Protein AF-A0A8J7GCT0-F1 (afdb_monomer)

Foldseek 3Di:
DVVVLVVVLVPDDCVPSLLVVLVVQLVVLVVVLLVLAPVPDDPVVNVVSLCSSVVSLVVSPDVVSVVVNVVCVVCVVVSVVCSNHVDDCVLVVLLVVLLVVLLVVLPPVPDPVLSCVSNVCCPDPVNVVVSDPVVSVVVPPDDSPDDD

Secondary structure (DSSP, 8-state):
-HHHHHHHHHTS-HHHHHHHHHHHHHHHHHHHHHHTTTS---HHHHHHHHHHHHHHHHHT--HHHHHHHHHHHHTHHHHHHHHHH---THHHHHHHHHHHHHHHHTTT-SSHHHHHHHHHHHHSTTGGG---HHHHHHS--TTSS---

Sequence (148 aa):
MVHLVLDDLTALPTAISAPILATWNAKEDLLDLLALARSQPDREHIADRLYRFYYHCAHSGLPELKRLAITVQTWWPQILAFIATGITNAGSEGTNRVIKTIARDAYGIRNPVNQRLPTRCATTRRGRGHLDPHQLRRAGIPGYWNRP

Radius of gyration: 23.63 Å; Cα contacts (8 Å, |Δi|>4): 88; chains: 1; bounding box: 43×54×60 Å

Organism: NCBI:txid619741

pLDDT: mean 83.75, std 17.8, range [28.97, 98.69]

Solvent-accessible surface area (backbone atoms only — not comparable to full-atom values): 8514 Å² total; per-residue (Å²): 111,72,65,61,55,51,56,59,37,70,75,42,61,62,88,59,28,48,61,50,50,50,51,49,52,34,49,50,32,47,48,58,44,57,62,39,33,74,66,80,68,56,73,64,62,52,49,50,33,53,46,53,24,50,50,48,26,64,71,60,74,42,70,67,40,46,52,49,48,52,50,53,60,75,43,36,74,59,52,51,49,23,33,76,67,53,64,68,66,61,68,60,50,52,50,50,51,53,41,54,50,45,48,58,71,36,59,84,53,86,50,71,70,67,33,46,44,63,39,54,53,47,69,31,86,79,26,61,81,61,81,44,77,69,52,67,70,65,62,59,68,86,72,78,91,71,74,136

InterPro domains:
  IPR002560 Transposase IS204/IS1001/IS1096/IS1165, DDE domain [PF01610] (15-114)

Structure (mmCIF, N/CA/C/O backbone):
data_AF-A0A8J7GCT0-F1
#
_entry.id   AF-A0A8J7GCT0-F1
#
loop_
_atom_site.group_PDB
_atom_site.id
_atom_site.type_symbol
_atom_site.label_atom_id
_atom_site.label_alt_id
_atom_site.label_comp_id
_atom_site.label_asym_id
_atom_site.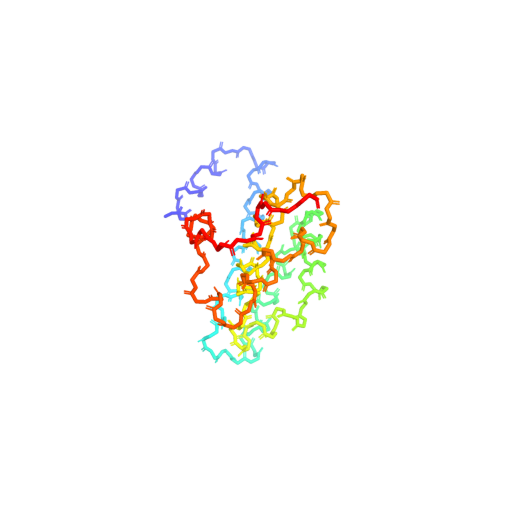label_entity_id
_atom_site.label_seq_id
_atom_site.pdbx_PDB_ins_code
_atom_site.Cartn_x
_atom_site.Cartn_y
_atom_site.Cartn_z
_atom_site.occupancy
_atom_site.B_iso_or_equiv
_atom_site.auth_seq_id
_atom_site.auth_comp_id
_atom_site.auth_asym_id
_atom_site.auth_atom_id
_atom_site.pdbx_PDB_model_num
ATOM 1 N N . MET A 1 1 ? -9.254 -3.909 -20.550 1.00 56.06 1 MET A N 1
ATOM 2 C CA . MET A 1 1 ? -8.485 -2.772 -19.993 1.00 56.06 1 MET A CA 1
ATOM 3 C C . MET A 1 1 ? -6.998 -2.872 -20.327 1.00 56.06 1 MET A C 1
ATOM 5 O O . MET A 1 1 ? -6.477 -1.903 -20.847 1.00 56.06 1 MET A O 1
ATOM 9 N N . VAL A 1 2 ? -6.342 -4.028 -20.130 1.00 60.31 2 VAL A N 1
ATOM 10 C CA . VAL A 1 2 ? -4.917 -4.239 -20.491 1.00 60.31 2 VAL A CA 1
ATOM 11 C C . VAL A 1 2 ? -4.622 -3.993 -21.979 1.00 60.31 2 VAL A C 1
ATOM 13 O O . VAL A 1 2 ? -3.660 -3.305 -22.289 1.00 60.31 2 VAL A O 1
ATOM 16 N N . HIS A 1 3 ? -5.477 -4.472 -22.890 1.00 59.22 3 HIS A N 1
ATOM 17 C CA . HIS A 1 3 ? -5.289 -4.267 -24.335 1.00 59.22 3 HIS A CA 1
ATOM 18 C C . HIS A 1 3 ? -5.298 -2.787 -24.754 1.00 59.22 3 HIS A C 1
ATOM 20 O O . HIS A 1 3 ? -4.410 -2.366 -25.477 1.00 59.22 3 HIS A O 1
ATOM 26 N N . LEU A 1 4 ? -6.214 -1.980 -24.207 1.00 61.41 4 LEU A N 1
ATOM 27 C CA . LEU A 1 4 ? -6.345 -0.561 -24.570 1.00 61.41 4 LEU A CA 1
ATOM 28 C C . LEU A 1 4 ? -5.115 0.267 -24.151 1.00 61.41 4 LEU A C 1
ATOM 30 O O . LEU A 1 4 ? -4.652 1.118 -24.895 1.00 61.41 4 LEU A O 1
ATOM 34 N N . VAL A 1 5 ? -4.554 -0.028 -22.971 1.00 66.75 5 VAL A N 1
ATOM 35 C CA . VAL A 1 5 ? -3.333 0.632 -22.475 1.00 66.75 5 VAL A CA 1
ATOM 36 C C . VAL A 1 5 ? -2.116 0.240 -23.312 1.00 66.75 5 VAL A C 1
ATOM 38 O O . VAL A 1 5 ? -1.233 1.062 -23.536 1.00 66.75 5 VAL A O 1
ATOM 41 N N . LEU A 1 6 ? -2.051 -1.011 -23.772 1.00 67.88 6 LEU A N 1
ATOM 42 C CA . LEU A 1 6 ? -0.938 -1.483 -24.591 1.00 67.88 6 LEU A CA 1
ATOM 43 C C . LEU A 1 6 ? -0.965 -0.844 -25.987 1.00 67.88 6 LEU A C 1
ATOM 45 O O . LEU A 1 6 ? 0.080 -0.412 -26.470 1.00 67.88 6 LEU A O 1
ATOM 49 N N . ASP A 1 7 ? -2.155 -0.719 -26.578 1.00 71.31 7 ASP A N 1
ATOM 50 C CA . ASP A 1 7 ? -2.364 -0.069 -27.873 1.00 71.31 7 ASP A CA 1
ATOM 51 C C . ASP A 1 7 ? -1.939 1.413 -27.818 1.00 71.31 7 ASP A C 1
ATOM 53 O O . ASP A 1 7 ? -1.144 1.857 -28.650 1.00 71.31 7 ASP A O 1
ATOM 57 N N . ASP A 1 8 ? -2.334 2.151 -26.774 1.00 78.44 8 ASP A N 1
ATOM 58 C CA . ASP A 1 8 ? -1.936 3.555 -26.578 1.00 78.44 8 ASP A CA 1
ATOM 59 C C . ASP A 1 8 ? -0.421 3.725 -26.359 1.00 78.44 8 ASP A C 1
ATOM 61 O O . ASP A 1 8 ? 0.190 4.683 -26.839 1.00 78.44 8 ASP A O 1
ATOM 65 N N . LEU A 1 9 ? 0.225 2.786 -25.659 1.00 81.50 9 LEU A N 1
ATOM 66 C CA . LEU A 1 9 ? 1.673 2.823 -25.436 1.00 81.50 9 LEU A CA 1
ATOM 67 C C . LEU A 1 9 ? 2.469 2.522 -26.709 1.00 81.50 9 LEU A C 1
ATOM 69 O O . LEU A 1 9 ? 3.559 3.072 -26.878 1.00 81.50 9 LEU A O 1
ATOM 73 N N . THR A 1 10 ? 1.939 1.689 -27.610 1.00 80.75 10 THR A N 1
ATOM 74 C CA . THR A 1 10 ? 2.598 1.386 -28.893 1.00 80.75 10 THR A CA 1
ATOM 75 C C . THR A 1 10 ? 2.610 2.579 -29.849 1.00 80.75 10 THR A C 1
ATOM 77 O O . THR A 1 10 ? 3.487 2.662 -30.706 1.00 80.75 10 THR A O 1
ATOM 80 N N . ALA A 1 11 ? 1.692 3.534 -29.662 1.00 87.88 11 ALA A N 1
ATOM 81 C CA . ALA A 1 11 ? 1.637 4.773 -30.431 1.00 87.88 11 ALA A CA 1
ATOM 82 C C . ALA A 1 11 ? 2.661 5.833 -29.970 1.00 87.88 11 ALA A C 1
ATOM 84 O O . ALA A 1 11 ? 2.896 6.814 -30.679 1.00 87.88 11 ALA A O 1
ATOM 85 N N . LEU A 1 12 ? 3.279 5.662 -28.795 1.00 90.94 12 LEU A N 1
ATOM 86 C CA . LEU A 1 12 ? 4.265 6.594 -28.247 1.00 90.94 12 LEU A CA 1
ATOM 87 C C . LEU A 1 12 ? 5.706 6.189 -28.607 1.00 90.94 12 LEU A C 1
ATOM 89 O O . LEU A 1 12 ? 6.017 4.998 -28.681 1.00 90.94 12 LEU A O 1
ATOM 93 N N . PRO A 1 13 ? 6.636 7.159 -28.732 1.00 94.81 13 PRO A N 1
ATOM 94 C CA . PRO A 1 13 ? 8.055 6.859 -28.882 1.00 94.81 13 PRO A CA 1
ATOM 95 C C . PRO A 1 13 ? 8.567 5.959 -27.753 1.00 94.81 13 PRO A C 1
ATOM 97 O O . PRO A 1 13 ? 8.260 6.197 -26.583 1.00 94.81 13 PRO A O 1
ATOM 100 N N . THR A 1 14 ? 9.425 4.990 -28.083 1.00 92.06 14 THR A N 1
ATOM 101 C CA . THR A 1 14 ? 9.975 4.005 -27.130 1.00 92.06 14 THR A CA 1
ATOM 102 C C . THR A 1 14 ? 10.613 4.646 -25.898 1.00 92.06 14 THR A C 1
ATOM 104 O O . THR A 1 14 ? 10.497 4.120 -24.795 1.00 92.06 14 THR A O 1
ATOM 107 N N . ALA A 1 15 ? 11.242 5.813 -26.063 1.00 93.50 15 ALA A N 1
ATOM 108 C CA . ALA A 1 15 ? 11.843 6.570 -24.965 1.00 93.50 15 ALA A CA 1
ATOM 109 C C . ALA A 1 15 ? 10.832 6.980 -23.874 1.00 93.50 15 ALA A C 1
ATOM 111 O O . ALA A 1 15 ? 11.222 7.180 -22.728 1.00 93.50 15 ALA A O 1
ATOM 112 N N . ILE A 1 16 ? 9.547 7.097 -24.222 1.00 92.38 16 ILE A N 1
ATOM 113 C CA . ILE A 1 16 ? 8.452 7.450 -23.312 1.00 92.38 16 ILE A CA 1
ATOM 114 C C . ILE A 1 16 ? 7.674 6.195 -22.904 1.00 92.38 16 ILE A C 1
ATOM 116 O O . ILE A 1 16 ? 7.403 5.998 -21.720 1.00 92.38 16 ILE A O 1
ATOM 120 N N . SER A 1 17 ? 7.328 5.328 -23.859 1.00 93.56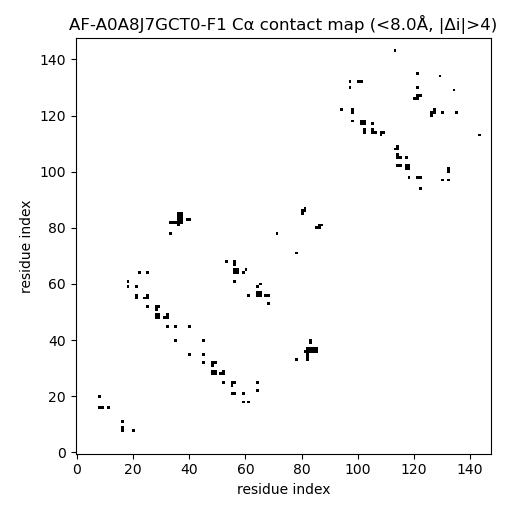 17 SER A N 1
ATOM 121 C CA . SER A 1 17 ? 6.491 4.155 -23.582 1.00 93.56 17 SER A CA 1
ATOM 122 C C . SER A 1 17 ? 7.204 3.083 -22.762 1.00 93.56 17 SER A C 1
ATOM 124 O O . SER A 1 17 ? 6.580 2.497 -21.877 1.00 93.56 17 SER A O 1
ATOM 126 N N . ALA A 1 18 ? 8.504 2.850 -22.976 1.00 92.38 18 ALA A N 1
ATOM 127 C CA . ALA A 1 18 ?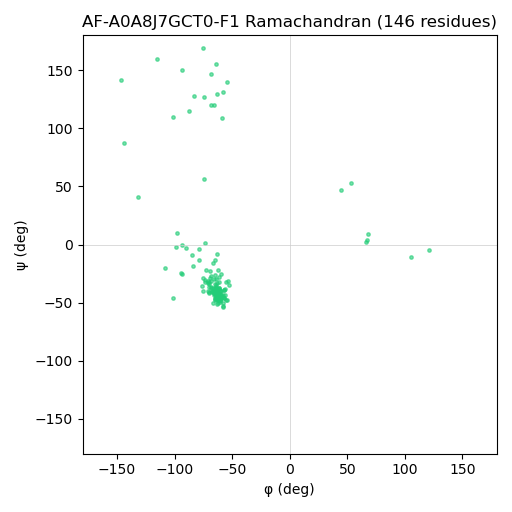 9.229 1.800 -22.259 1.00 92.38 18 ALA A CA 1
ATOM 128 C C . ALA A 1 18 ? 9.328 2.058 -20.739 1.00 92.38 18 ALA A C 1
ATOM 130 O O . ALA A 1 18 ? 9.003 1.145 -19.974 1.00 92.38 18 ALA A O 1
ATOM 131 N N . PRO A 1 19 ? 9.675 3.272 -20.253 1.00 95.06 19 PRO A N 1
ATOM 132 C CA . PRO A 1 19 ? 9.646 3.559 -18.819 1.00 95.06 19 PRO A CA 1
ATOM 133 C C . PRO A 1 19 ? 8.252 3.441 -18.191 1.00 95.06 19 PRO A C 1
ATOM 135 O O . PRO A 1 19 ? 8.120 2.950 -17.066 1.00 95.06 19 PRO A O 1
ATOM 138 N N . ILE A 1 20 ? 7.206 3.863 -18.911 1.00 94.44 20 ILE A N 1
ATOM 139 C CA . ILE A 1 20 ? 5.818 3.763 -18.438 1.00 94.44 20 ILE A CA 1
ATOM 140 C C . ILE A 1 20 ? 5.416 2.296 -18.300 1.00 94.44 20 ILE A C 1
ATOM 142 O O . ILE A 1 20 ? 4.903 1.905 -17.253 1.00 94.44 20 ILE A O 1
ATOM 146 N N . LEU A 1 21 ? 5.699 1.477 -19.313 1.00 93.44 21 LEU A N 1
ATOM 147 C CA . LEU A 1 21 ? 5.396 0.050 -19.290 1.00 93.44 21 LEU A CA 1
ATOM 148 C C . LEU A 1 21 ? 6.153 -0.669 -18.167 1.00 93.44 21 LEU A C 1
ATOM 150 O O . LEU A 1 21 ? 5.556 -1.443 -17.422 1.00 93.44 21 LEU A O 1
ATOM 154 N N . ALA A 1 22 ? 7.445 -0.379 -17.992 1.00 95.31 22 ALA A N 1
ATOM 155 C CA . ALA A 1 22 ? 8.240 -0.946 -16.904 1.00 95.31 22 ALA A CA 1
ATOM 156 C C . ALA A 1 22 ? 7.660 -0.583 -15.527 1.00 95.31 22 ALA A C 1
ATOM 158 O O . ALA A 1 22 ? 7.525 -1.442 -14.653 1.00 95.31 22 ALA A O 1
ATOM 159 N N . THR A 1 23 ? 7.260 0.679 -15.350 1.00 96.25 23 THR A N 1
ATOM 160 C CA . THR A 1 23 ? 6.637 1.161 -14.110 1.00 96.25 23 THR A CA 1
ATOM 161 C C . THR A 1 23 ? 5.281 0.509 -13.868 1.00 96.25 23 THR A C 1
ATOM 163 O O . THR A 1 23 ? 4.979 0.111 -12.743 1.00 96.25 23 THR A O 1
ATOM 166 N N . TRP A 1 24 ? 4.474 0.362 -14.919 1.00 95.44 24 TRP A N 1
ATOM 167 C CA . TRP A 1 24 ? 3.193 -0.325 -14.853 1.00 95.44 24 TRP A CA 1
ATOM 168 C C . TRP A 1 24 ? 3.364 -1.782 -14.420 1.00 95.44 24 TRP A C 1
ATOM 170 O O . TRP A 1 24 ? 2.708 -2.201 -13.472 1.00 95.44 24 TRP A O 1
ATOM 180 N N . ASN A 1 25 ? 4.282 -2.525 -15.043 1.00 95.44 25 ASN A N 1
ATOM 181 C CA . ASN A 1 25 ? 4.529 -3.930 -14.715 1.00 95.44 25 ASN A CA 1
ATOM 182 C C . ASN A 1 25 ? 4.966 -4.109 -13.258 1.00 95.44 25 ASN A C 1
ATOM 184 O O . ASN A 1 25 ? 4.375 -4.910 -12.542 1.00 95.44 25 ASN A O 1
ATOM 188 N N . ALA A 1 26 ? 5.929 -3.310 -12.786 1.00 97.31 26 ALA A N 1
ATOM 189 C CA . ALA A 1 26 ? 6.363 -3.365 -11.390 1.00 97.31 26 ALA A CA 1
ATOM 190 C C . ALA A 1 26 ? 5.225 -3.022 -10.411 1.00 97.31 26 ALA A C 1
ATOM 192 O O . ALA A 1 26 ? 5.112 -3.622 -9.343 1.00 97.31 26 ALA A O 1
ATOM 193 N N . LYS A 1 27 ? 4.358 -2.067 -10.769 1.00 96.75 27 LYS A N 1
ATOM 194 C CA . LYS A 1 27 ? 3.167 -1.734 -9.979 1.00 96.75 27 LYS A CA 1
ATOM 195 C C . LYS A 1 27 ? 2.185 -2.909 -9.939 1.00 96.75 27 LYS A C 1
ATOM 197 O O . LYS A 1 27 ? 1.707 -3.232 -8.858 1.00 96.75 27 LYS A O 1
ATOM 202 N N . GLU A 1 28 ? 1.889 -3.543 -11.071 1.00 97.62 28 GLU A N 1
ATOM 203 C CA . GLU A 1 28 ? 0.995 -4.709 -11.118 1.00 97.62 28 GLU A CA 1
ATOM 204 C C . GLU A 1 28 ? 1.568 -5.896 -10.334 1.00 97.62 28 GLU A C 1
ATOM 206 O O . GLU A 1 28 ? 0.841 -6.481 -9.542 1.00 97.62 28 GLU A O 1
ATOM 211 N N . ASP A 1 29 ? 2.870 -6.189 -10.429 1.00 98.12 29 ASP A N 1
ATOM 212 C CA . ASP A 1 29 ? 3.484 -7.261 -9.628 1.00 98.12 29 ASP A CA 1
ATOM 213 C C . ASP A 1 29 ? 3.367 -6.994 -8.118 1.00 98.12 29 ASP A C 1
ATOM 215 O O . ASP A 1 29 ? 3.133 -7.909 -7.326 1.00 98.12 29 ASP A O 1
ATOM 219 N N . LEU A 1 30 ? 3.512 -5.729 -7.700 1.00 98.12 30 LEU A N 1
ATOM 220 C CA . LEU A 1 30 ? 3.300 -5.340 -6.307 1.00 98.12 30 LEU A CA 1
ATOM 221 C C . LEU A 1 30 ? 1.830 -5.504 -5.896 1.00 98.12 30 LEU A C 1
ATOM 223 O O . LEU A 1 30 ? 1.556 -5.945 -4.781 1.00 98.12 30 LEU A O 1
ATOM 227 N N . LEU A 1 31 ? 0.881 -5.164 -6.770 1.00 97.31 31 LEU A N 1
ATOM 228 C CA . LEU A 1 31 ? -0.544 -5.373 -6.507 1.00 97.31 31 LEU A CA 1
ATOM 229 C C . LEU A 1 31 ? -0.887 -6.864 -6.418 1.00 97.31 31 LEU A C 1
ATOM 231 O O . LEU A 1 31 ? -1.596 -7.246 -5.490 1.00 97.31 31 LEU A O 1
ATOM 235 N N . ASP A 1 32 ? -0.334 -7.699 -7.297 1.00 97.12 32 ASP A N 1
ATOM 236 C CA . ASP A 1 32 ? -0.485 -9.157 -7.264 1.00 97.12 32 ASP A CA 1
ATOM 237 C C . ASP A 1 32 ? 0.046 -9.745 -5.951 1.00 97.12 32 ASP A C 1
ATOM 239 O O . ASP A 1 32 ? -0.608 -10.582 -5.326 1.00 97.12 32 ASP A O 1
ATOM 243 N N . LEU A 1 33 ? 1.208 -9.274 -5.487 1.00 97.88 33 LEU A N 1
ATOM 244 C CA . LEU A 1 33 ? 1.765 -9.648 -4.187 1.00 97.88 33 LEU A CA 1
ATOM 245 C C . LEU A 1 33 ? 0.831 -9.249 -3.032 1.00 97.88 33 LEU A C 1
ATOM 247 O O . LEU A 1 33 ? 0.562 -10.056 -2.142 1.00 97.88 33 LEU A O 1
ATOM 251 N N . LEU A 1 34 ? 0.329 -8.012 -3.028 1.00 96.62 34 LEU A N 1
ATOM 252 C CA . LEU A 1 34 ? -0.557 -7.511 -1.970 1.00 96.62 34 LEU A CA 1
ATOM 253 C C . LEU A 1 34 ? -1.941 -8.175 -1.995 1.00 96.62 34 LEU A C 1
ATOM 255 O O . LEU A 1 34 ? -2.573 -8.314 -0.945 1.00 96.62 34 LEU A O 1
ATOM 259 N N . ALA A 1 35 ? -2.405 -8.614 -3.165 1.00 96.00 35 ALA A N 1
ATOM 260 C CA . ALA A 1 35 ? -3.660 -9.336 -3.336 1.00 96.00 35 ALA A CA 1
ATOM 261 C C . ALA A 1 35 ? -3.646 -10.728 -2.682 1.00 96.00 35 ALA A C 1
ATOM 263 O O . ALA A 1 35 ? -4.713 -11.282 -2.424 1.00 96.00 35 ALA A O 1
ATOM 264 N N . LEU A 1 36 ? -2.467 -11.264 -2.332 1.00 96.31 36 LEU A N 1
ATOM 265 C CA . LEU A 1 36 ? -2.352 -12.478 -1.519 1.00 96.31 36 LEU A CA 1
ATOM 266 C C . LEU A 1 36 ? -2.888 -12.299 -0.086 1.00 96.31 36 LEU A C 1
ATOM 268 O O . LEU A 1 36 ? -3.091 -13.272 0.640 1.00 96.31 36 LEU A O 1
ATOM 272 N N . ALA A 1 37 ? -3.129 -11.067 0.365 1.00 94.88 37 ALA A N 1
ATOM 273 C CA . ALA A 1 37 ? -3.741 -10.847 1.665 1.00 94.88 37 ALA A CA 1
ATOM 274 C C . ALA A 1 37 ? -5.113 -11.539 1.754 1.00 94.88 37 ALA A C 1
ATOM 276 O O . ALA A 1 37 ? -5.981 -11.346 0.903 1.00 94.88 37 ALA A O 1
ATOM 277 N N . ARG A 1 38 ? -5.333 -12.290 2.843 1.00 86.06 38 ARG A N 1
ATOM 278 C CA . ARG A 1 38 ? -6.561 -13.073 3.113 1.00 86.06 38 ARG A CA 1
ATOM 279 C C . ARG A 1 38 ? -6.800 -14.272 2.180 1.00 86.06 38 ARG A C 1
ATOM 281 O O . ARG A 1 38 ? -7.861 -14.882 2.283 1.00 86.06 38 ARG A O 1
ATOM 288 N N . SER A 1 39 ? -5.841 -14.655 1.333 1.00 91.75 39 SER A N 1
ATOM 289 C CA . SER A 1 39 ? -5.935 -15.883 0.524 1.00 91.75 39 SER A CA 1
ATOM 290 C C . SER A 1 39 ? -5.285 -17.111 1.177 1.00 91.75 39 SER A C 1
ATOM 292 O O . SER A 1 39 ? -5.352 -18.194 0.608 1.00 91.75 39 SER A O 1
ATOM 294 N N . GLN A 1 40 ? -4.703 -16.961 2.377 1.00 87.88 40 GLN A N 1
ATOM 295 C CA . GLN A 1 40 ? -3.899 -17.990 3.063 1.00 87.88 40 GLN A CA 1
ATOM 296 C C . GLN A 1 40 ? -2.753 -18.535 2.182 1.00 87.88 40 GLN A C 1
ATOM 298 O O . GLN A 1 40 ? -2.647 -19.747 1.994 1.00 87.88 40 GLN A O 1
ATOM 303 N N . PRO A 1 41 ? -1.902 -17.658 1.617 1.00 90.75 41 PRO A N 1
ATOM 304 C CA . PRO A 1 41 ? -0.792 -18.086 0.774 1.00 90.75 41 PRO A CA 1
ATOM 305 C C . PRO A 1 41 ? 0.269 -18.824 1.601 1.00 90.75 41 PRO A C 1
ATOM 307 O O . PRO A 1 41 ? 0.529 -18.478 2.757 1.00 90.75 41 PRO A O 1
ATOM 310 N N . ASP A 1 42 ? 0.930 -19.804 0.992 1.00 94.25 42 ASP A N 1
ATOM 311 C CA . ASP A 1 42 ? 2.151 -20.366 1.557 1.00 94.25 42 ASP A CA 1
ATOM 312 C C . ASP A 1 42 ? 3.351 -19.413 1.367 1.00 94.25 42 ASP A C 1
ATOM 314 O O . ASP A 1 42 ? 3.301 -18.401 0.657 1.00 94.25 42 ASP A O 1
ATOM 318 N N . ARG A 1 43 ? 4.459 -19.733 2.043 1.00 94.75 43 ARG A N 1
ATOM 319 C CA . ARG A 1 43 ? 5.681 -18.920 2.017 1.00 94.75 43 ARG A CA 1
ATOM 320 C C . ARG A 1 43 ? 6.320 -18.861 0.627 1.00 94.75 43 ARG A C 1
ATOM 322 O O . ARG A 1 43 ? 6.913 -17.835 0.295 1.00 94.75 43 ARG A O 1
ATOM 329 N N . GLU A 1 44 ? 6.246 -19.940 -0.144 1.00 96.62 44 GLU A N 1
ATOM 330 C CA . GLU A 1 44 ? 6.878 -20.032 -1.462 1.00 96.62 44 GLU A CA 1
ATOM 331 C C . GLU A 1 44 ? 6.158 -19.126 -2.459 1.00 96.62 44 GLU A C 1
ATOM 333 O O . GLU A 1 44 ? 6.801 -18.367 -3.179 1.00 96.62 44 GLU A O 1
ATOM 338 N N . HIS A 1 45 ? 4.829 -19.099 -2.409 1.00 96.12 45 HIS A N 1
ATOM 339 C CA . HIS A 1 45 ? 3.996 -18.260 -3.258 1.00 96.12 45 HIS A CA 1
ATOM 340 C C . HIS A 1 45 ? 4.229 -16.764 -2.994 1.00 96.12 45 HIS A C 1
ATOM 342 O O . HIS A 1 45 ? 4.313 -15.966 -3.929 1.00 96.12 45 HIS A O 1
ATOM 348 N N . ILE A 1 46 ? 4.392 -16.373 -1.722 1.00 97.50 46 ILE A N 1
ATOM 349 C CA . ILE A 1 4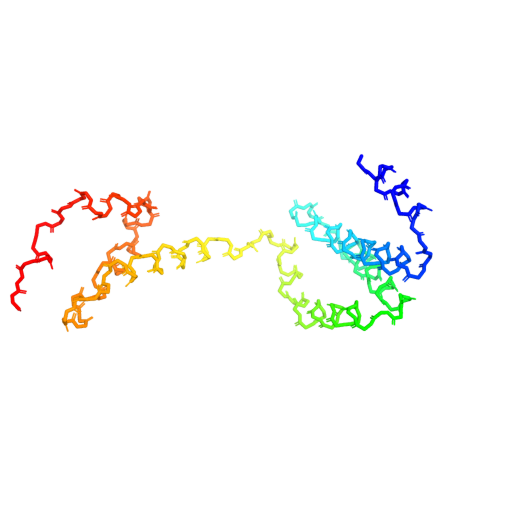6 ? 4.779 -15.000 -1.357 1.00 97.50 46 ILE A CA 1
ATOM 350 C C . ILE A 1 46 ? 6.179 -14.679 -1.898 1.00 97.50 46 ILE A C 1
ATOM 352 O O . ILE A 1 46 ? 6.394 -13.596 -2.446 1.00 97.50 46 ILE A O 1
ATOM 356 N N . ALA A 1 47 ? 7.135 -15.600 -1.736 1.00 97.69 47 ALA A N 1
ATOM 357 C CA . ALA A 1 47 ? 8.511 -15.403 -2.178 1.00 97.69 47 ALA A CA 1
ATOM 358 C C . ALA A 1 47 ? 8.616 -15.263 -3.705 1.00 97.69 47 ALA A C 1
ATOM 360 O O . ALA A 1 47 ? 9.338 -14.383 -4.166 1.00 97.69 47 ALA A O 1
ATOM 361 N N . ASP A 1 48 ? 7.861 -16.057 -4.471 1.00 98.12 48 ASP A N 1
ATOM 362 C CA . ASP A 1 48 ? 7.765 -15.955 -5.934 1.00 98.12 48 ASP A CA 1
ATOM 363 C C . ASP A 1 48 ? 7.287 -14.564 -6.372 1.00 98.12 48 ASP A C 1
ATOM 365 O O . ASP A 1 48 ? 7.961 -13.873 -7.140 1.00 98.12 48 ASP A O 1
ATOM 369 N N . ARG A 1 49 ? 6.159 -14.098 -5.819 1.00 97.94 49 ARG A N 1
ATOM 370 C CA . ARG A 1 49 ? 5.597 -12.781 -6.157 1.00 97.94 49 ARG A CA 1
ATOM 371 C C . ARG A 1 49 ? 6.529 -11.637 -5.775 1.00 97.94 49 ARG A C 1
ATOM 373 O O . ARG A 1 49 ? 6.715 -10.704 -6.557 1.00 97.94 49 ARG A O 1
ATOM 380 N N . LEU A 1 50 ? 7.157 -11.727 -4.605 1.00 98.19 50 LEU A N 1
ATOM 381 C CA . LEU A 1 50 ? 8.133 -10.738 -4.161 1.00 98.19 50 LEU A CA 1
ATOM 382 C C . LEU A 1 50 ? 9.379 -10.725 -5.057 1.00 98.19 50 LEU A C 1
ATOM 384 O O . LEU A 1 50 ? 9.869 -9.652 -5.413 1.00 98.19 50 LEU A O 1
ATOM 388 N N . TYR A 1 51 ? 9.881 -11.901 -5.437 1.00 98.25 51 TYR A N 1
ATOM 389 C CA . TYR A 1 51 ? 11.017 -12.025 -6.344 1.00 98.25 51 TYR A CA 1
ATOM 390 C C . TYR A 1 51 ? 10.705 -11.398 -7.699 1.00 98.25 51 TYR A C 1
ATOM 392 O O . TYR A 1 51 ? 11.491 -10.583 -8.175 1.00 98.25 51 TYR A O 1
ATOM 400 N N . ARG A 1 52 ? 9.547 -11.711 -8.290 1.00 98.19 52 ARG A N 1
ATOM 401 C CA . ARG A 1 52 ? 9.118 -11.156 -9.579 1.00 98.19 52 ARG A CA 1
ATOM 402 C C . ARG A 1 52 ? 9.072 -9.625 -9.558 1.00 98.19 52 ARG A C 1
ATOM 404 O O . ARG A 1 52 ? 9.640 -8.987 -10.445 1.00 98.19 52 ARG A O 1
ATOM 411 N N . PHE A 1 53 ? 8.497 -9.040 -8.506 1.00 98.50 53 PHE A N 1
ATOM 412 C CA . PHE A 1 53 ? 8.493 -7.590 -8.301 1.00 98.50 53 PHE A CA 1
ATOM 413 C C . PHE A 1 53 ? 9.917 -7.001 -8.258 1.00 98.50 53 PHE A C 1
ATOM 415 O O . PHE A 1 53 ? 10.225 -6.044 -8.977 1.00 98.50 53 PHE A O 1
ATOM 422 N N . TYR A 1 54 ? 10.812 -7.576 -7.444 1.00 98.50 54 TYR A N 1
ATOM 423 C CA . TYR A 1 54 ? 12.192 -7.091 -7.344 1.00 98.50 54 TYR A CA 1
ATOM 424 C C . TYR A 1 54 ? 12.988 -7.289 -8.630 1.00 98.50 54 TYR A C 1
ATOM 426 O O . TYR A 1 54 ? 13.777 -6.416 -8.999 1.00 98.50 54 TYR A O 1
ATOM 434 N N . TYR A 1 55 ? 12.760 -8.403 -9.322 1.00 97.88 55 TYR A N 1
ATOM 435 C CA . TYR A 1 55 ? 13.366 -8.710 -10.605 1.00 97.88 55 TYR A CA 1
ATOM 436 C C . TYR A 1 55 ? 13.027 -7.616 -11.622 1.00 97.88 55 TYR A C 1
ATOM 438 O O . TYR A 1 55 ? 13.946 -7.000 -12.162 1.00 97.88 55 TYR A O 1
ATOM 446 N N . HIS A 1 56 ? 11.748 -7.282 -11.821 1.00 97.25 56 HIS A N 1
ATOM 447 C CA . HIS A 1 56 ? 11.363 -6.223 -12.761 1.00 97.25 56 HIS A CA 1
ATOM 448 C C . HIS A 1 56 ? 11.857 -4.835 -12.338 1.00 97.25 56 HIS A C 1
ATOM 450 O O . HIS A 1 56 ? 12.326 -4.072 -13.186 1.00 97.25 56 HIS A O 1
ATOM 456 N N . CYS A 1 57 ? 11.849 -4.513 -11.039 1.00 97.94 57 CYS A N 1
ATOM 457 C CA . CYS A 1 57 ? 12.428 -3.257 -10.558 1.00 97.94 57 CYS A CA 1
ATOM 458 C C . CYS A 1 57 ? 13.920 -3.146 -10.907 1.00 97.94 57 CYS A C 1
ATOM 460 O O . CYS A 1 57 ? 14.352 -2.114 -11.421 1.00 97.94 57 CYS A O 1
ATOM 462 N N . ALA A 1 58 ? 14.699 -4.206 -10.671 1.00 96.94 58 ALA A N 1
ATOM 463 C CA . ALA A 1 58 ? 16.133 -4.227 -10.946 1.00 96.94 58 ALA A CA 1
ATOM 464 C C . ALA A 1 58 ? 16.447 -4.172 -12.451 1.00 96.94 58 ALA A C 1
ATOM 466 O O . ALA A 1 58 ? 17.342 -3.434 -12.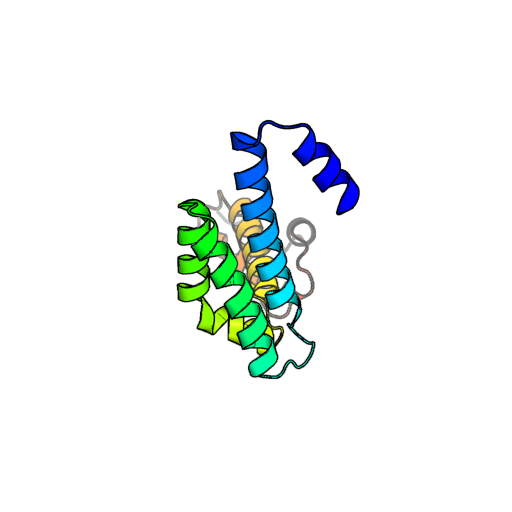857 1.00 96.94 58 ALA A O 1
ATOM 467 N N . HIS A 1 59 ? 15.688 -4.900 -13.277 1.00 96.44 59 HIS A N 1
ATOM 468 C CA . HIS A 1 59 ? 15.906 -4.961 -14.728 1.00 96.44 59 HIS A CA 1
ATOM 469 C C . HIS A 1 59 ? 15.497 -3.679 -15.457 1.00 96.44 59 HIS A C 1
ATOM 471 O O . HIS A 1 59 ? 16.001 -3.412 -16.543 1.00 96.44 59 HIS A O 1
ATOM 477 N N . SER A 1 60 ? 14.617 -2.865 -14.870 1.00 95.81 60 SER A N 1
ATOM 478 C CA . SER A 1 60 ? 14.142 -1.629 -15.502 1.00 95.81 60 SER A CA 1
ATOM 479 C C . SER A 1 60 ? 15.223 -0.559 -15.705 1.00 95.81 60 SER A C 1
ATOM 481 O O . SER A 1 60 ? 15.065 0.311 -16.556 1.00 95.81 60 SER A O 1
ATOM 483 N N . GLY A 1 61 ? 16.285 -0.562 -14.888 1.00 95.06 61 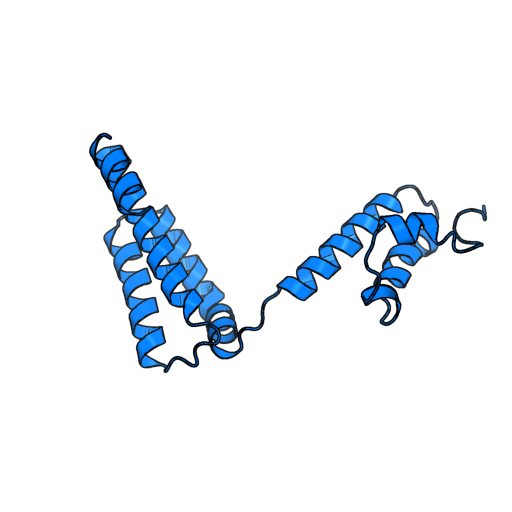GLY A N 1
ATOM 484 C CA . GLY A 1 61 ? 17.284 0.513 -14.856 1.00 95.06 61 GLY A CA 1
ATOM 485 C C . GLY A 1 61 ? 16.760 1.872 -14.359 1.00 95.06 61 GLY A C 1
ATOM 486 O O . GLY A 1 61 ? 17.528 2.833 -14.311 1.00 95.06 61 GLY A O 1
ATOM 487 N N . LEU A 1 62 ? 15.485 1.975 -13.962 1.00 97.06 62 LEU A N 1
ATOM 488 C CA . LEU A 1 62 ? 14.861 3.236 -13.560 1.00 97.06 62 LEU A CA 1
ATOM 489 C C . LEU A 1 62 ? 15.163 3.570 -12.087 1.00 97.06 62 LEU A C 1
ATOM 491 O O . LEU A 1 62 ? 14.892 2.752 -11.196 1.00 97.06 62 LEU A O 1
ATOM 495 N N . PRO A 1 63 ? 15.664 4.781 -11.777 1.00 97.69 63 PRO A N 1
ATOM 496 C CA . PRO A 1 63 ? 15.948 5.174 -10.399 1.00 97.69 63 PRO A CA 1
ATOM 497 C C . PRO A 1 63 ? 14.679 5.247 -9.533 1.00 97.69 63 PRO A C 1
ATOM 499 O O . PRO A 1 63 ? 14.738 4.986 -8.330 1.00 97.69 63 PRO A O 1
ATOM 502 N N . GLU A 1 64 ? 13.519 5.554 -10.115 1.00 97.56 64 GLU A N 1
ATOM 503 C CA . GLU A 1 64 ? 12.215 5.536 -9.447 1.00 97.56 64 GLU A CA 1
ATOM 504 C C . GLU A 1 64 ? 11.857 4.135 -8.945 1.00 97.56 64 GLU A C 1
ATOM 506 O O . GLU A 1 64 ? 11.509 3.981 -7.773 1.00 97.56 64 GLU A O 1
ATOM 511 N N . LEU A 1 65 ? 12.001 3.107 -9.788 1.00 98.19 65 LEU A N 1
ATOM 512 C CA . LEU A 1 65 ? 11.699 1.725 -9.405 1.00 98.19 65 LEU A CA 1
ATOM 513 C C . LEU A 1 65 ? 12.719 1.163 -8.418 1.00 98.19 65 LEU A C 1
ATOM 515 O O . LEU A 1 65 ? 12.346 0.440 -7.496 1.00 98.19 65 LEU A O 1
ATOM 519 N N . LYS A 1 66 ? 13.986 1.578 -8.512 1.00 98.38 66 LYS A N 1
ATOM 520 C CA . LYS A 1 66 ? 14.981 1.278 -7.475 1.00 98.38 66 LYS A CA 1
ATOM 521 C C . LYS A 1 66 ? 14.575 1.858 -6.115 1.00 98.38 66 LYS A C 1
ATOM 523 O O . LYS A 1 66 ? 14.640 1.156 -5.107 1.00 98.38 66 LYS A O 1
ATOM 528 N N . ARG A 1 67 ? 14.127 3.119 -6.065 1.00 98.25 67 ARG A N 1
ATOM 529 C CA . ARG A 1 67 ? 13.628 3.741 -4.822 1.00 98.25 67 ARG A CA 1
ATOM 530 C C . ARG A 1 67 ? 12.377 3.041 -4.294 1.00 98.25 67 ARG A C 1
ATOM 532 O O . ARG A 1 67 ? 12.262 2.844 -3.082 1.00 98.25 67 ARG A O 1
ATOM 539 N N . LEU A 1 68 ? 11.466 2.635 -5.178 1.00 98.12 68 LEU A N 1
ATOM 540 C CA . LEU A 1 68 ? 10.284 1.860 -4.802 1.00 98.12 68 LEU A CA 1
ATOM 541 C C . LEU A 1 68 ? 10.680 0.515 -4.180 1.00 98.12 68 LEU A C 1
ATOM 543 O O . LEU A 1 68 ? 10.210 0.193 -3.094 1.00 98.12 68 LEU A O 1
ATOM 547 N N . ALA A 1 69 ? 11.593 -0.229 -4.807 1.00 98.44 69 ALA A N 1
ATOM 548 C CA . ALA A 1 69 ? 12.096 -1.497 -4.284 1.00 98.44 69 ALA A CA 1
ATOM 549 C C . ALA A 1 69 ? 12.724 -1.341 -2.886 1.00 98.44 69 ALA A C 1
ATOM 551 O O . ALA A 1 69 ? 12.402 -2.109 -1.979 1.00 98.44 69 ALA A O 1
ATOM 552 N N . ILE A 1 70 ? 13.551 -0.309 -2.676 1.00 98.62 70 ILE A N 1
ATOM 553 C CA . ILE A 1 70 ? 14.122 0.020 -1.356 1.00 98.62 70 ILE A CA 1
ATOM 554 C C . ILE A 1 70 ? 13.020 0.332 -0.338 1.00 98.62 70 ILE A C 1
ATOM 556 O O . ILE A 1 70 ? 13.096 -0.093 0.816 1.00 98.62 70 ILE A O 1
ATOM 560 N N . THR A 1 71 ? 11.975 1.047 -0.757 1.00 98.50 71 THR A N 1
ATOM 561 C CA . THR A 1 71 ? 10.825 1.341 0.107 1.00 98.50 71 THR A CA 1
ATOM 562 C C . THR A 1 71 ? 10.118 0.049 0.514 1.00 98.50 71 THR A C 1
ATOM 564 O O . THR A 1 71 ? 9.936 -0.195 1.703 1.00 98.50 71 THR A O 1
ATOM 567 N N . VAL A 1 72 ? 9.786 -0.821 -0.443 1.00 98.44 72 VAL A N 1
ATOM 568 C CA . VAL A 1 72 ? 9.145 -2.118 -0.167 1.00 98.44 72 VAL A CA 1
ATOM 569 C C . VAL A 1 72 ? 10.019 -2.986 0.739 1.00 98.44 72 VAL A C 1
ATOM 571 O O . VAL A 1 72 ? 9.506 -3.590 1.674 1.00 98.44 72 VAL A O 1
ATOM 574 N N . GLN A 1 73 ? 11.339 -2.993 0.530 1.00 98.44 73 GLN A N 1
ATOM 575 C CA . GLN A 1 73 ? 12.281 -3.723 1.381 1.00 98.44 73 GLN A CA 1
ATOM 576 C C . GLN A 1 73 ? 12.278 -3.196 2.819 1.00 98.44 73 GLN A C 1
ATOM 578 O O . GLN A 1 73 ? 12.174 -3.976 3.763 1.00 98.44 73 GLN A O 1
ATOM 583 N N . THR A 1 74 ? 12.352 -1.874 2.984 1.00 98.69 74 THR A N 1
ATOM 584 C CA . THR A 1 74 ? 12.321 -1.206 4.296 1.00 98.69 74 THR A CA 1
ATOM 585 C C . THR A 1 74 ? 11.061 -1.565 5.087 1.00 98.69 74 THR A C 1
ATOM 587 O O . THR A 1 74 ? 11.129 -1.773 6.296 1.00 98.69 74 THR A O 1
ATOM 590 N N . TRP A 1 75 ? 9.917 -1.668 4.406 1.00 98.00 75 TRP A N 1
ATOM 591 C CA . TRP A 1 75 ? 8.613 -1.952 5.015 1.00 98.00 75 TRP A CA 1
ATOM 592 C C . TRP A 1 75 ? 8.194 -3.426 4.935 1.00 98.00 75 TRP A C 1
ATOM 594 O O . TRP A 1 75 ? 7.049 -3.764 5.248 1.00 98.00 75 TRP A O 1
ATOM 604 N N . TRP A 1 76 ? 9.098 -4.320 4.526 1.00 98.00 76 TRP A N 1
ATOM 605 C CA . TRP A 1 76 ? 8.764 -5.724 4.299 1.00 98.00 76 TRP A CA 1
ATOM 606 C C . TRP A 1 76 ? 8.139 -6.421 5.518 1.00 98.00 76 TRP A C 1
ATOM 608 O O . TRP A 1 76 ? 7.122 -7.090 5.334 1.00 98.00 76 TRP A O 1
ATOM 618 N N . PRO A 1 77 ? 8.634 -6.244 6.764 1.00 97.12 77 PRO A N 1
ATOM 619 C CA . PRO A 1 77 ? 8.004 -6.866 7.930 1.00 97.12 77 PRO A CA 1
ATOM 620 C C . PRO A 1 77 ? 6.521 -6.496 8.087 1.00 97.12 77 PRO A C 1
ATOM 622 O O . PRO A 1 77 ? 5.700 -7.345 8.428 1.00 97.12 77 PRO A O 1
ATOM 625 N N . GLN A 1 78 ? 6.159 -5.243 7.804 1.00 96.00 78 GLN A N 1
ATOM 626 C CA . GLN A 1 78 ? 4.787 -4.746 7.896 1.00 96.00 78 GLN A CA 1
ATOM 627 C C . GLN A 1 78 ? 3.927 -5.231 6.725 1.00 96.00 78 GLN A C 1
ATOM 629 O O . GLN A 1 78 ? 2.773 -5.603 6.933 1.00 96.00 78 GLN A O 1
ATOM 634 N N . ILE A 1 79 ? 4.480 -5.267 5.509 1.00 96.44 79 ILE A N 1
ATOM 635 C CA . ILE A 1 79 ? 3.795 -5.806 4.324 1.00 96.44 79 ILE A CA 1
ATOM 636 C C . ILE A 1 79 ? 3.502 -7.297 4.515 1.00 96.44 79 ILE A C 1
ATOM 638 O O . ILE A 1 79 ? 2.377 -7.736 4.290 1.00 96.44 79 ILE A O 1
ATOM 642 N N . LEU A 1 80 ? 4.477 -8.069 4.999 1.00 96.12 80 LEU A N 1
ATOM 643 C CA . LEU A 1 80 ? 4.298 -9.488 5.292 1.00 96.12 80 LEU A CA 1
ATOM 644 C C . LEU A 1 80 ? 3.249 -9.707 6.389 1.00 96.12 80 LEU A C 1
ATOM 646 O O . LEU A 1 80 ? 2.390 -10.576 6.249 1.00 96.12 80 LEU A O 1
ATOM 650 N N . ALA A 1 81 ? 3.266 -8.894 7.451 1.00 94.62 81 ALA A N 1
ATOM 651 C CA . ALA A 1 81 ? 2.233 -8.935 8.483 1.00 94.62 81 ALA A CA 1
ATOM 652 C C . ALA A 1 81 ? 0.837 -8.634 7.910 1.00 94.62 81 ALA A C 1
ATOM 654 O O . ALA A 1 81 ? -0.129 -9.309 8.269 1.00 94.62 81 ALA A O 1
ATOM 655 N N . PHE A 1 82 ? 0.719 -7.673 6.989 1.00 95.00 82 PHE A N 1
ATOM 656 C CA . PHE A 1 82 ? -0.529 -7.404 6.273 1.00 95.00 82 PHE A CA 1
ATOM 657 C C . PHE A 1 82 ? -0.976 -8.601 5.425 1.00 95.00 82 PHE A C 1
ATOM 659 O O . PHE A 1 82 ? -2.140 -8.978 5.503 1.00 95.00 82 PHE A O 1
ATOM 666 N N . ILE A 1 83 ? -0.081 -9.236 4.666 1.00 95.94 83 ILE A N 1
ATOM 667 C CA . ILE A 1 83 ? -0.423 -10.416 3.854 1.00 95.94 83 ILE A CA 1
ATOM 668 C C . ILE A 1 83 ? -0.920 -11.561 4.752 1.00 95.94 83 ILE A C 1
ATOM 670 O O . ILE A 1 83 ? -1.963 -12.155 4.477 1.00 95.94 83 ILE A O 1
ATOM 674 N N . ALA A 1 84 ? -0.223 -11.819 5.863 1.00 93.38 84 ALA A N 1
ATOM 675 C CA . ALA A 1 84 ? -0.553 -12.897 6.792 1.00 93.38 84 ALA A CA 1
ATOM 676 C C . ALA A 1 84 ? -1.869 -12.666 7.557 1.00 93.38 84 ALA A C 1
ATOM 678 O O . ALA A 1 84 ? -2.609 -13.612 7.812 1.00 93.38 84 ALA A O 1
ATOM 679 N N . THR A 1 85 ? -2.165 -11.422 7.944 1.00 92.06 85 THR A N 1
ATOM 680 C CA . THR A 1 85 ? -3.290 -11.114 8.850 1.00 92.06 85 THR A CA 1
ATOM 681 C C . THR A 1 85 ? -4.474 -10.431 8.168 1.00 92.06 85 THR A C 1
ATOM 683 O O . THR A 1 85 ? -5.576 -10.404 8.710 1.00 92.06 85 THR A O 1
ATOM 686 N N . GLY A 1 86 ? -4.261 -9.816 7.005 1.00 91.81 86 GLY A N 1
ATOM 687 C CA . GLY A 1 86 ? -5.216 -8.928 6.347 1.00 91.81 86 GLY A CA 1
ATOM 688 C C . GLY A 1 86 ? -5.486 -7.612 7.089 1.00 91.81 86 GLY A C 1
ATOM 689 O O . GLY A 1 86 ? -6.344 -6.846 6.642 1.00 91.81 86 GLY A O 1
ATOM 690 N N . ILE A 1 87 ? -4.797 -7.340 8.205 1.00 90.94 87 ILE A N 1
ATOM 691 C CA . ILE A 1 87 ? -5.018 -6.159 9.049 1.00 90.94 87 ILE A CA 1
ATOM 692 C C . ILE A 1 87 ? -4.437 -4.921 8.366 1.00 90.94 87 ILE A C 1
ATOM 694 O O . ILE A 1 87 ? -3.261 -4.881 8.017 1.00 90.94 87 ILE A O 1
ATOM 698 N N . THR A 1 88 ? -5.259 -3.881 8.218 1.00 88.44 88 THR A N 1
ATOM 699 C CA . THR A 1 88 ? -4.867 -2.610 7.594 1.00 88.44 88 THR A CA 1
ATOM 700 C C . THR A 1 88 ? -4.917 -1.453 8.588 1.00 88.44 88 THR A C 1
ATOM 702 O O . THR A 1 88 ? -5.644 -1.489 9.582 1.00 88.44 88 THR A O 1
ATOM 705 N N . ASN A 1 89 ? -4.203 -0.369 8.276 1.00 86.50 89 ASN A N 1
ATOM 706 C CA . ASN A 1 89 ? -4.264 0.883 9.035 1.00 86.50 89 ASN A CA 1
ATOM 707 C C . ASN A 1 89 ? -5.565 1.686 8.798 1.00 86.50 89 ASN A C 1
ATOM 709 O O . ASN A 1 89 ? -5.738 2.760 9.373 1.00 86.50 89 ASN A O 1
ATOM 713 N N . ALA A 1 90 ? -6.500 1.177 7.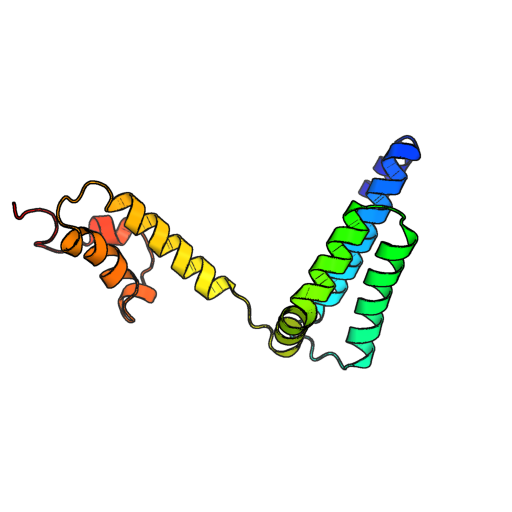982 1.00 84.50 90 ALA A N 1
ATOM 714 C CA . ALA A 1 90 ? -7.705 1.897 7.566 1.00 84.50 90 ALA A CA 1
ATOM 715 C C . ALA A 1 90 ? -8.562 2.371 8.754 1.00 84.50 90 ALA A C 1
ATOM 717 O O . ALA A 1 90 ? -9.057 3.498 8.757 1.00 84.50 90 ALA A O 1
ATOM 718 N N . GLY A 1 91 ? -8.692 1.551 9.804 1.00 82.94 91 GLY A N 1
ATOM 719 C CA . GLY A 1 91 ? -9.431 1.932 11.014 1.00 82.94 91 GLY A CA 1
ATOM 720 C C . GLY A 1 91 ? -8.785 3.104 11.767 1.00 82.94 91 GLY A C 1
ATOM 721 O O . GLY A 1 91 ? -9.469 4.046 12.188 1.00 82.94 91 GLY A O 1
ATOM 722 N N . SER A 1 92 ? -7.457 3.087 11.898 1.00 86.19 92 SER A N 1
ATOM 723 C CA . SER A 1 92 ? -6.691 4.171 12.521 1.00 86.19 92 SER A CA 1
ATOM 724 C C . SER A 1 92 ? -6.738 5.446 11.680 1.00 86.19 92 SER A C 1
ATOM 726 O O . SER A 1 92 ? -6.892 6.538 12.224 1.00 86.19 92 SER A O 1
ATOM 728 N N . GLU A 1 93 ? -6.657 5.332 10.353 1.00 86.38 93 GLU A N 1
ATOM 729 C CA . GLU A 1 93 ? -6.745 6.467 9.427 1.00 86.38 93 GLU A CA 1
ATOM 730 C C . GLU A 1 93 ? -8.120 7.122 9.432 1.00 86.38 93 GLU A C 1
ATOM 732 O O . GLU A 1 93 ? -8.204 8.350 9.512 1.00 86.38 93 GLU A O 1
ATOM 737 N N . GLY A 1 94 ? -9.192 6.325 9.429 1.00 85.56 94 GLY A N 1
ATOM 738 C CA . GLY A 1 94 ? -10.556 6.829 9.583 1.00 85.56 94 GLY A CA 1
ATOM 739 C C . GLY A 1 94 ? -10.712 7.620 10.882 1.00 85.56 94 GLY A C 1
ATOM 740 O O . GLY A 1 94 ? -11.186 8.757 10.875 1.00 85.56 94 GLY A O 1
ATOM 741 N N . THR A 1 95 ? -10.202 7.073 11.987 1.00 84.06 95 THR A N 1
ATOM 742 C CA . THR A 1 95 ? -10.204 7.754 13.291 1.00 84.06 95 THR A CA 1
ATOM 743 C C . THR A 1 95 ? -9.396 9.057 13.252 1.00 84.06 95 THR A C 1
ATOM 745 O O . THR A 1 95 ? -9.882 10.106 13.677 1.00 84.06 95 THR A O 1
ATOM 748 N N . ASN A 1 96 ? -8.186 9.026 12.689 1.00 88.94 96 ASN A N 1
ATOM 749 C CA . ASN A 1 96 ? -7.325 10.201 12.554 1.00 88.94 96 ASN A CA 1
ATOM 750 C C . ASN A 1 96 ? -7.964 11.292 11.692 1.00 88.94 96 ASN A C 1
ATOM 752 O O . ASN A 1 96 ? -7.818 12.477 11.994 1.00 88.94 96 ASN A O 1
ATOM 756 N N . ARG A 1 97 ? -8.680 10.920 10.628 1.00 87.94 97 ARG A N 1
ATOM 757 C CA . ARG A 1 97 ? -9.402 11.870 9.780 1.00 87.94 97 ARG A CA 1
ATOM 758 C C . ARG A 1 97 ? -10.488 12.593 10.570 1.00 87.94 97 ARG A C 1
ATOM 760 O O . ARG A 1 97 ? -10.534 13.819 10.524 1.00 87.94 97 ARG A O 1
ATOM 767 N N . VAL A 1 98 ? -11.296 11.865 11.342 1.00 84.38 98 VAL A N 1
ATOM 768 C CA . VAL A 1 98 ? -12.343 12.461 12.188 1.00 84.38 98 VAL A CA 1
ATOM 769 C C . VAL A 1 98 ? -11.741 13.395 13.239 1.00 84.38 98 VAL A C 1
ATOM 771 O O . VAL A 1 98 ? -12.184 14.535 13.365 1.00 84.38 98 VAL A O 1
ATOM 774 N N . ILE A 1 99 ? -10.684 12.960 13.932 1.00 87.56 99 ILE A N 1
ATOM 775 C CA . ILE A 1 99 ? -9.950 13.789 14.902 1.00 87.56 99 ILE A CA 1
ATOM 776 C C . ILE A 1 99 ? -9.486 15.101 14.265 1.00 87.56 99 ILE A C 1
ATOM 778 O O . ILE A 1 99 ? -9.691 16.169 14.836 1.00 87.56 99 ILE A O 1
ATOM 782 N N . LYS A 1 100 ? -8.873 15.034 13.077 1.00 88.44 100 LYS A N 1
ATOM 783 C CA . LYS A 1 100 ? -8.372 16.217 12.366 1.00 88.44 100 LYS A CA 1
ATOM 784 C C . LYS A 1 100 ? -9.496 17.167 11.956 1.00 88.44 100 LYS A C 1
ATOM 786 O O . LYS A 1 100 ? -9.291 18.376 12.003 1.00 88.44 100 LYS A O 1
ATOM 791 N N . THR A 1 101 ? -10.653 16.651 11.544 1.00 87.56 101 THR A N 1
ATOM 792 C CA . THR A 1 101 ? -11.828 17.479 11.232 1.00 87.56 101 THR A CA 1
ATOM 793 C C . THR A 1 101 ? -12.315 18.209 12.477 1.00 87.56 101 THR A C 1
ATOM 795 O O . THR A 1 101 ? -12.385 19.431 12.478 1.00 87.56 101 THR A O 1
ATOM 798 N N . ILE A 1 102 ? -12.526 17.484 13.573 1.00 86.06 102 ILE A N 1
ATOM 799 C CA . ILE A 1 102 ? -13.027 18.058 14.827 1.00 86.06 102 ILE A CA 1
ATOM 800 C C . ILE A 1 102 ? -12.046 19.073 15.420 1.00 86.06 102 ILE A C 1
ATOM 802 O O . ILE A 1 102 ? -12.456 20.129 15.891 1.00 86.06 102 ILE A O 1
ATOM 806 N N . ALA A 1 103 ? -10.744 18.784 15.376 1.00 88.06 103 ALA A N 1
ATOM 807 C CA . ALA A 1 103 ? -9.719 19.715 15.838 1.00 88.06 103 ALA A CA 1
ATOM 808 C C . ALA A 1 103 ? -9.698 21.012 15.010 1.00 88.06 103 ALA A C 1
ATOM 810 O O . ALA A 1 103 ? -9.420 22.078 15.556 1.00 88.06 103 ALA A O 1
ATOM 811 N N . ARG A 1 104 ? -10.007 20.928 13.708 1.00 89.50 104 ARG A N 1
ATOM 812 C CA . ARG A 1 104 ? -10.139 22.094 12.827 1.00 89.50 104 ARG A CA 1
ATOM 813 C C . ARG A 1 104 ? -11.401 22.896 13.143 1.00 89.50 104 ARG A C 1
ATOM 815 O O . ARG A 1 104 ? -11.319 24.115 13.192 1.00 89.50 104 ARG A O 1
ATOM 822 N N . ASP A 1 105 ? -12.516 22.231 13.426 1.00 84.94 105 ASP A N 1
ATOM 823 C CA . ASP A 1 105 ? -13.767 22.895 13.821 1.00 84.94 105 ASP A CA 1
ATOM 824 C C . ASP A 1 105 ? -13.669 23.556 15.207 1.00 84.94 105 ASP A C 1
ATOM 826 O O . ASP A 1 105 ? -14.290 24.585 15.457 1.00 84.94 105 ASP A O 1
ATOM 830 N N . ALA A 1 106 ? -12.866 22.989 16.111 1.00 83.81 106 ALA A N 1
ATOM 831 C CA . ALA A 1 106 ? -12.591 23.539 17.440 1.00 83.81 106 ALA A CA 1
ATOM 832 C C . ALA A 1 106 ? -11.562 24.688 17.430 1.00 83.81 106 ALA A C 1
ATOM 834 O O . ALA A 1 106 ? -11.256 25.264 18.481 1.00 83.81 106 ALA A O 1
ATOM 835 N N . TYR A 1 107 ? -10.982 25.010 16.272 1.00 84.56 107 TYR A N 1
ATOM 836 C CA . TYR A 1 107 ? -10.027 26.103 16.142 1.00 84.56 107 TYR A CA 1
ATOM 837 C C . TYR A 1 107 ? -10.703 27.445 16.474 1.00 84.56 107 TYR A C 1
ATOM 839 O O . TYR A 1 107 ? -11.770 27.754 15.955 1.00 84.56 107 TYR A O 1
ATOM 847 N N . GLY A 1 108 ? -10.095 28.241 17.361 1.00 83.69 108 GLY A N 1
ATOM 848 C CA . GLY A 1 108 ? -10.657 29.511 17.852 1.00 83.69 108 GLY A CA 1
ATOM 849 C C . GLY A 1 108 ? -11.212 29.466 19.282 1.00 83.69 108 GLY A C 1
ATOM 850 O O . GLY A 1 108 ? -11.439 30.518 19.881 1.00 83.69 108 GLY A O 1
ATOM 851 N N . ILE A 1 109 ? -11.355 28.278 19.882 1.00 87.06 109 ILE A N 1
ATOM 852 C CA . ILE A 1 109 ? -11.623 28.152 21.322 1.00 87.06 109 ILE A CA 1
ATOM 853 C C . ILE A 1 109 ? -10.378 28.602 22.098 1.00 87.06 109 ILE A C 1
ATOM 855 O O . ILE A 1 109 ? -9.307 28.015 21.964 1.00 87.06 109 ILE A O 1
ATOM 859 N N . ARG A 1 110 ? -10.524 29.639 22.933 1.00 86.12 110 ARG A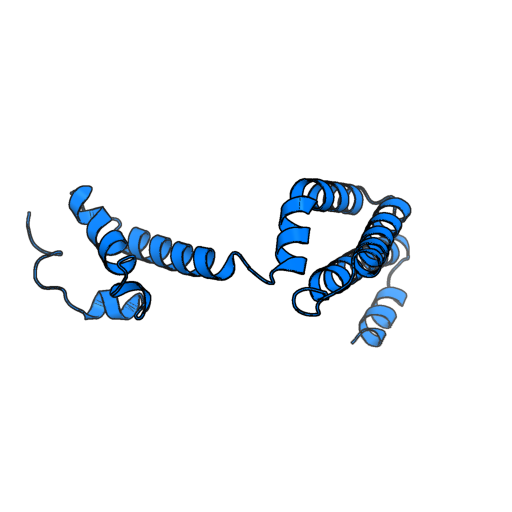 N 1
ATOM 860 C CA . ARG A 1 110 ? -9.403 30.271 23.655 1.00 86.12 110 ARG A CA 1
ATOM 861 C C . ARG A 1 110 ? -8.803 29.395 24.752 1.00 86.12 110 ARG A C 1
ATOM 863 O O . ARG A 1 110 ? -7.611 29.485 25.017 1.00 86.12 110 ARG A O 1
ATOM 870 N N . ASN A 1 111 ? -9.621 28.561 25.394 1.00 89.56 111 ASN A N 1
ATOM 871 C CA . ASN A 1 111 ? -9.171 27.658 26.450 1.00 89.56 111 ASN A CA 1
ATOM 872 C C . ASN A 1 111 ? -8.686 26.322 25.840 1.00 89.56 111 ASN A C 1
ATOM 874 O O . ASN A 1 111 ? -9.517 25.571 25.320 1.00 89.56 111 ASN A O 1
ATOM 878 N N . PRO A 1 112 ? -7.389 25.966 25.953 1.00 87.44 112 PRO A N 1
ATOM 879 C CA . PRO A 1 112 ? -6.840 24.734 25.378 1.00 87.44 112 PRO A CA 1
ATOM 880 C C . PRO A 1 112 ? -7.467 23.448 25.930 1.00 87.44 112 PRO A C 1
ATOM 882 O O . PRO A 1 112 ? -7.509 22.432 25.235 1.00 87.44 112 PRO A O 1
ATOM 885 N N . VAL A 1 113 ? -7.962 23.469 27.173 1.00 87.81 113 VAL A N 1
ATOM 886 C CA . VAL A 1 113 ? -8.700 22.340 27.753 1.00 87.81 113 VAL A CA 1
ATOM 887 C C . VAL A 1 113 ? -10.012 22.167 27.000 1.00 87.81 113 VAL A C 1
ATOM 889 O O . VAL A 1 113 ? -10.272 21.079 26.490 1.00 87.81 113 VAL A O 1
ATOM 892 N N . ASN A 1 114 ? -10.781 23.248 26.836 1.00 85.81 114 ASN A N 1
ATOM 893 C CA . ASN A 1 114 ? -12.058 23.229 26.117 1.00 85.81 114 ASN A CA 1
ATOM 894 C C . ASN A 1 114 ? -11.877 22.900 24.631 1.00 85.81 114 ASN A C 1
ATOM 896 O O . ASN A 1 114 ? -12.689 22.176 24.065 1.00 85.81 114 ASN A O 1
ATOM 900 N N . GLN A 1 115 ? -10.776 23.341 24.022 1.00 84.81 115 GLN A N 1
ATOM 901 C CA . GLN A 1 115 ? -10.435 23.033 22.633 1.00 84.81 115 GLN A CA 1
ATOM 902 C C . GLN A 1 115 ? -10.244 21.526 22.383 1.00 84.81 115 GLN A C 1
ATOM 904 O O . GLN A 1 115 ? -10.552 21.027 21.303 1.00 84.81 115 GLN A O 1
ATOM 909 N N . ARG A 1 116 ? -9.750 20.774 23.375 1.00 88.44 116 ARG A N 1
ATOM 910 C CA . ARG A 1 116 ? -9.501 19.323 23.260 1.00 88.44 116 ARG A CA 1
ATOM 911 C C . ARG A 1 116 ? -10.741 18.471 23.534 1.00 88.44 116 ARG A C 1
ATOM 913 O O . ARG A 1 116 ? -10.757 17.294 23.163 1.00 88.44 116 ARG A O 1
ATOM 920 N N . LEU A 1 117 ? -11.763 19.028 24.187 1.00 86.69 117 LEU A N 1
ATOM 921 C CA . LEU A 1 117 ? -12.964 18.287 24.588 1.00 86.69 117 LEU A CA 1
ATOM 922 C C . LEU A 1 117 ? -13.733 17.694 23.398 1.00 86.69 117 LEU A C 1
ATOM 924 O O . LEU A 1 117 ? -14.030 16.502 23.473 1.00 86.69 117 LEU A O 1
ATOM 928 N N . PRO A 1 118 ? -13.977 18.412 22.283 1.00 83.88 118 PRO A N 1
ATOM 929 C CA . PRO A 1 118 ? -14.658 17.844 21.118 1.00 83.88 118 PRO A CA 1
ATOM 930 C C . PRO A 1 118 ? -13.973 16.578 20.586 1.00 83.88 118 PRO A C 1
ATOM 932 O O . PRO A 1 118 ? -14.613 15.540 20.403 1.00 83.88 118 PRO A O 1
ATOM 935 N N . THR A 1 119 ? -12.647 16.623 20.424 1.00 85.81 119 THR A N 1
ATOM 936 C CA . THR A 1 119 ? -11.844 15.473 19.984 1.00 85.81 119 THR A CA 1
ATOM 937 C C . THR A 1 119 ? -11.909 14.326 20.991 1.00 85.81 119 THR A C 1
ATOM 939 O O . THR A 1 119 ? -12.061 13.163 20.607 1.00 85.81 119 THR A O 1
ATOM 942 N N . ARG A 1 120 ? -11.832 14.630 22.294 1.00 84.94 120 ARG A N 1
ATOM 943 C CA . ARG A 1 120 ? -11.944 13.628 23.364 1.00 84.94 120 ARG A CA 1
ATOM 944 C C . ARG A 1 120 ? -13.313 12.948 23.351 1.00 84.94 120 ARG A C 1
ATOM 946 O O . ARG A 1 120 ? -13.371 11.728 23.450 1.00 84.94 120 ARG A O 1
ATOM 953 N N . CYS A 1 121 ? -14.396 13.708 23.189 1.00 81.88 121 CYS A N 1
ATOM 954 C CA . CYS A 1 121 ? -15.764 13.195 23.126 1.00 81.88 121 CYS A CA 1
ATOM 955 C C . CYS A 1 121 ? -15.963 12.249 21.933 1.00 81.88 121 CYS A C 1
ATOM 957 O O . CYS A 1 121 ? -16.450 11.130 22.113 1.00 81.88 121 CYS A O 1
ATOM 959 N N . ALA A 1 122 ? -15.514 12.646 20.741 1.00 77.00 122 ALA A N 1
ATOM 960 C CA . ALA A 1 122 ? -15.659 11.844 19.525 1.00 77.00 122 ALA A CA 1
ATOM 961 C C . ALA A 1 122 ? -14.814 10.562 19.517 1.00 77.00 122 ALA A C 1
ATOM 963 O O . ALA A 1 122 ? -15.182 9.571 18.893 1.00 77.00 122 ALA A O 1
ATOM 964 N N . THR A 1 123 ? -13.695 10.552 20.242 1.00 76.31 123 THR A N 1
ATOM 965 C CA . THR A 1 123 ? -12.800 9.388 20.326 1.00 76.31 123 THR A CA 1
ATOM 966 C C . THR A 1 123 ? -13.146 8.421 21.460 1.00 76.31 123 THR A C 1
ATOM 968 O O . THR A 1 123 ? -12.526 7.353 21.551 1.00 76.31 123 THR A O 1
ATOM 971 N N . THR A 1 124 ? -14.150 8.734 22.292 1.00 79.88 124 THR A N 1
ATOM 972 C CA . THR A 1 124 ? -14.674 7.802 23.305 1.00 79.88 124 THR A CA 1
ATOM 973 C C . THR A 1 124 ? -15.299 6.561 22.667 1.00 79.88 124 THR A C 1
ATOM 975 O O . THR A 1 124 ? -15.799 6.598 21.545 1.00 79.88 124 THR A O 1
ATOM 978 N N . ARG A 1 125 ? -15.340 5.446 23.410 1.00 66.94 125 ARG A N 1
ATOM 979 C CA . ARG A 1 125 ? -15.942 4.182 22.944 1.00 66.94 125 ARG A CA 1
ATOM 980 C C . ARG A 1 125 ? -17.406 4.346 22.492 1.00 66.94 125 ARG A C 1
ATOM 982 O O . ARG A 1 125 ? -17.809 3.669 21.557 1.00 66.94 125 ARG A O 1
ATOM 989 N N . ARG A 1 126 ? -18.167 5.267 23.109 1.00 65.12 126 ARG A N 1
ATOM 990 C CA . ARG A 1 126 ? -19.542 5.627 22.699 1.00 65.12 126 ARG A CA 1
ATOM 991 C C . ARG A 1 126 ? -19.582 6.518 21.445 1.00 65.12 126 ARG A C 1
ATOM 993 O O . ARG A 1 126 ? -20.476 6.355 20.623 1.00 65.12 126 ARG A O 1
ATOM 1000 N N . GLY A 1 127 ? -18.611 7.421 21.278 1.00 62.59 127 GLY A N 1
ATOM 1001 C CA . GLY A 1 127 ? -18.510 8.323 20.122 1.00 62.59 127 GLY A CA 1
ATOM 1002 C C . GLY A 1 127 ? -18.054 7.644 18.823 1.00 62.59 127 GLY A C 1
ATOM 1003 O O . GLY A 1 127 ? -18.508 8.021 17.748 1.00 62.59 127 GLY A O 1
ATOM 1004 N N . ARG A 1 128 ? -17.233 6.585 18.909 1.00 61.00 128 ARG A N 1
ATOM 1005 C CA . ARG A 1 128 ? -16.683 5.863 17.740 1.00 61.00 128 ARG A CA 1
ATOM 1006 C C . ARG A 1 128 ? -17.723 5.188 16.833 1.00 61.00 128 ARG A C 1
ATOM 1008 O O . ARG A 1 128 ? -17.415 4.933 15.677 1.00 61.00 128 ARG A O 1
ATOM 1015 N N . GLY A 1 129 ? -18.926 4.898 17.333 1.00 55.50 129 GLY A N 1
ATOM 1016 C CA . GLY A 1 129 ? -20.021 4.323 16.534 1.00 55.50 129 GLY A CA 1
ATOM 1017 C C . GLY A 1 129 ? -20.864 5.352 15.768 1.00 55.50 129 GLY A C 1
ATOM 1018 O O . GLY A 1 129 ? -21.684 4.961 14.949 1.00 55.50 129 GLY A O 1
ATOM 1019 N N . HIS A 1 130 ? -20.665 6.650 16.026 1.00 56.09 130 HIS A N 1
ATOM 1020 C CA . HIS A 1 130 ? -21.476 7.759 15.502 1.00 56.09 130 HIS A CA 1
ATOM 1021 C C . HIS A 1 130 ? -20.578 8.861 14.921 1.00 56.09 130 HIS A C 1
ATOM 1023 O O . HIS A 1 130 ? -20.788 10.048 15.168 1.00 56.09 130 HIS A O 1
ATOM 1029 N N . LEU A 1 131 ? -19.521 8.468 14.203 1.00 55.88 131 LEU A N 1
ATOM 1030 C CA . LEU A 1 131 ? -18.501 9.369 13.657 1.00 55.88 131 LEU A CA 1
ATOM 1031 C C . LEU A 1 131 ? -19.022 10.163 12.443 1.00 55.88 131 LEU A C 1
ATOM 1033 O O . LEU A 1 131 ? -18.437 10.117 11.365 1.00 55.88 131 LEU A O 1
ATOM 1037 N N . ASP A 1 132 ? -20.117 10.900 12.623 1.00 55.25 132 ASP A N 1
ATOM 1038 C CA . ASP A 1 132 ? -20.566 11.943 11.708 1.00 55.25 132 ASP A CA 1
ATOM 1039 C C . ASP A 1 132 ? -20.173 13.319 12.290 1.00 55.25 132 ASP A C 1
ATOM 1041 O O . ASP A 1 132 ? -20.748 13.766 13.293 1.00 55.25 132 ASP A O 1
ATOM 1045 N N . PRO A 1 133 ? -19.200 14.024 11.677 1.00 51.28 133 PRO A N 1
ATOM 1046 C CA . PRO A 1 133 ? -18.814 15.376 12.078 1.00 51.28 133 PRO A CA 1
ATOM 1047 C C . PRO A 1 133 ? -19.997 16.358 12.122 1.00 51.28 133 PRO A C 1
ATOM 1049 O O . PRO A 1 133 ? -20.035 17.252 12.970 1.00 51.28 133 PRO A O 1
ATOM 1052 N N . HIS A 1 134 ? -21.005 16.175 11.262 1.00 51.31 134 HIS A N 1
ATOM 1053 C CA . HIS A 1 134 ? -22.194 17.022 11.228 1.00 51.31 134 HIS A CA 1
ATOM 1054 C C . HIS A 1 134 ? -23.154 16.738 12.387 1.00 51.31 134 HIS A C 1
ATOM 1056 O O . HIS A 1 134 ? -23.849 17.656 12.834 1.00 51.31 134 HIS A O 1
ATOM 1062 N N . GLN A 1 135 ? -23.180 15.509 12.916 1.00 50.00 135 GLN A N 1
ATOM 1063 C CA . GLN A 1 135 ? -23.972 15.178 14.103 1.00 50.00 135 GLN A CA 1
ATOM 1064 C C . GLN A 1 135 ? -23.361 15.745 15.379 1.00 50.00 135 GLN A C 1
ATOM 1066 O O . GLN A 1 135 ? -24.111 16.185 16.242 1.00 50.00 135 GLN A O 1
ATOM 1071 N N . LEU A 1 136 ? -22.036 15.859 15.487 1.00 48.38 136 LEU A N 1
ATOM 1072 C CA . LEU A 1 136 ? -21.401 16.547 16.622 1.00 48.38 136 LEU A CA 1
ATOM 1073 C C . LEU A 1 136 ? -21.717 18.052 16.646 1.00 48.38 136 LEU A C 1
ATOM 1075 O O . LEU A 1 136 ? -21.831 1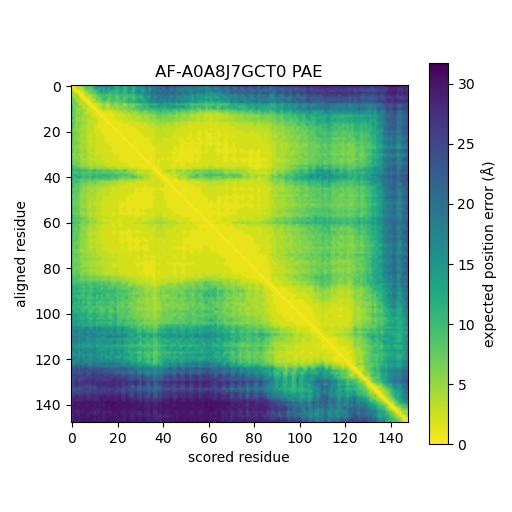8.642 17.719 1.00 48.38 136 LEU A O 1
ATOM 1079 N N . ARG A 1 137 ? -21.938 18.654 15.471 1.00 47.75 137 ARG A N 1
ATOM 1080 C CA . ARG A 1 137 ? -22.409 20.041 15.320 1.00 47.75 137 ARG A CA 1
ATOM 1081 C C . ARG A 1 137 ? -23.871 20.214 15.756 1.00 47.75 137 ARG A C 1
ATOM 1083 O O . ARG A 1 137 ? -24.234 21.266 16.271 1.00 47.75 137 ARG A O 1
ATOM 1090 N N . ARG A 1 138 ? -24.704 19.185 15.541 1.00 38.00 138 ARG A N 1
ATOM 1091 C CA . ARG A 1 138 ? -26.161 19.185 15.790 1.00 38.00 138 ARG A CA 1
ATOM 1092 C C . ARG A 1 138 ? -26.565 18.643 17.163 1.00 38.00 138 ARG A C 1
ATOM 1094 O O . ARG A 1 138 ? -27.604 19.039 17.673 1.00 38.00 138 ARG A O 1
ATOM 1101 N N . ALA A 1 139 ? -25.741 17.788 17.770 1.00 44.22 139 ALA A N 1
ATOM 1102 C CA . ALA A 1 139 ? -25.977 17.191 19.083 1.00 44.22 139 ALA A CA 1
ATOM 1103 C C . ALA A 1 139 ? -26.017 18.224 20.211 1.00 44.22 139 ALA A C 1
ATOM 1105 O O . ALA A 1 139 ? -26.350 17.849 21.330 1.00 44.22 139 ALA A O 1
ATOM 1106 N N . GLY A 1 140 ? -25.678 19.491 19.917 1.00 43.88 140 GLY A N 1
ATOM 1107 C CA . GLY A 1 140 ? -25.970 20.635 20.770 1.00 43.88 140 GLY A CA 1
ATOM 1108 C C . GLY A 1 140 ? -25.668 20.334 22.223 1.00 43.88 140 GLY A C 1
ATOM 1109 O O . GLY A 1 140 ? -26.546 20.539 23.048 1.00 43.88 140 GLY A O 1
ATOM 1110 N N . ILE A 1 141 ? -24.491 19.755 22.514 1.00 41.84 141 ILE A N 1
ATOM 1111 C CA . ILE A 1 141 ? -24.165 19.324 23.872 1.00 41.84 141 ILE A CA 1
ATOM 1112 C C . ILE A 1 141 ? -24.246 20.582 24.744 1.00 41.84 141 ILE A C 1
ATOM 1114 O O . ILE A 1 141 ? -23.404 21.477 24.574 1.00 41.84 141 ILE A O 1
ATOM 1118 N N . PRO A 1 142 ? -25.267 20.714 25.611 1.00 35.25 142 PRO A N 1
ATOM 1119 C CA . PRO A 1 142 ? -25.507 21.968 26.298 1.00 35.25 142 PRO A CA 1
ATOM 1120 C C . PRO A 1 142 ? -24.332 22.229 27.239 1.00 35.25 142 PRO A C 1
ATOM 1122 O O . PRO A 1 142 ? -24.045 21.416 28.115 1.00 35.25 142 PRO A O 1
ATOM 1125 N N . GLY A 1 143 ? -23.626 23.346 27.034 1.00 42.78 143 GLY A N 1
ATOM 1126 C CA . GLY A 1 143 ? -22.618 23.846 27.977 1.00 42.78 143 GLY A CA 1
ATOM 1127 C C . GLY A 1 143 ? -21.180 24.006 27.473 1.00 42.78 143 GLY A C 1
ATOM 1128 O O . GLY A 1 143 ? -20.372 24.541 28.224 1.00 42.78 143 GLY A O 1
ATOM 1129 N N . TYR A 1 144 ? -20.831 23.613 26.240 1.00 43.75 144 TYR A N 1
ATOM 1130 C CA . TYR A 1 144 ? -19.432 23.720 25.769 1.00 43.75 144 TYR A CA 1
ATOM 1131 C C . TYR A 1 144 ? -19.091 24.996 24.989 1.00 43.75 144 TYR A C 1
ATOM 1133 O O . TYR A 1 144 ? -17.934 25.406 24.978 1.00 43.75 144 TYR A O 1
ATOM 1141 N N . TRP A 1 145 ? -20.081 25.643 24.371 1.00 47.62 145 TRP A N 1
ATOM 1142 C CA . TRP A 1 145 ? -19.863 26.799 23.489 1.00 47.62 145 TRP A CA 1
ATOM 1143 C C . TRP A 1 145 ? -20.094 28.159 24.162 1.00 47.62 145 TRP A C 1
ATOM 1145 O O . TRP A 1 145 ? -19.877 29.183 23.529 1.00 47.62 145 TRP A O 1
ATOM 1155 N N . ASN A 1 146 ? -20.503 28.177 25.437 1.00 37.75 146 ASN A N 1
ATOM 1156 C CA . ASN A 1 146 ? -20.732 29.401 26.210 1.00 37.75 146 ASN A CA 1
ATOM 1157 C C . ASN A 1 146 ? -20.315 29.220 27.680 1.00 37.75 146 ASN A C 1
ATOM 1159 O O . ASN A 1 146 ? -21.137 28.886 28.531 1.00 37.75 146 ASN A O 1
ATOM 1163 N N . ARG A 1 147 ? -19.037 29.470 27.977 1.00 28.97 147 ARG A N 1
ATOM 1164 C CA . ARG A 1 147 ? -18.567 30.094 29.228 1.00 28.97 147 ARG A CA 1
ATOM 1165 C C . ARG A 1 147 ? -17.330 30.948 28.895 1.00 28.97 147 ARG A C 1
ATOM 1167 O O . ARG A 1 147 ? -16.581 30.515 28.016 1.00 28.97 147 ARG A O 1
ATOM 1174 N N . PRO A 1 148 ? -17.180 32.135 29.517 1.00 39.94 148 PRO A N 1
ATOM 1175 C CA . PRO A 1 148 ? -16.125 33.104 29.201 1.00 39.94 148 PRO A CA 1
ATOM 1176 C C . PRO A 1 148 ? -14.711 32.522 29.300 1.00 39.94 148 PRO A C 1
ATOM 1178 O O . PRO A 1 148 ? -14.499 31.605 30.129 1.00 39.94 148 PRO A O 1
#

Mean predicted aligned error: 9.84 Å